Protein AF-A0A087NCM8-F1 (afdb_monomer_lite)

Foldseek 3Di:
DWAAALVQWDFFWKWWQDPVGIDTDDDGHPDDDDDDPPIDIDTTDTPDGDTDDDDDDDDDQAPDPVLVVVLVVLVVVLVVVCVVPNCPDPVSVVSVVVSVVSSVVRGDD

Structure (mmCIF, N/CA/C/O backbone):
data_AF-A0A087NCM8-F1
#
_entry.id   AF-A0A087NCM8-F1
#
loop_
_atom_site.group_PDB
_atom_site.id
_atom_site.type_symbol
_atom_site.label_atom_id
_atom_site.label_alt_id
_atom_site.label_comp_id
_atom_site.label_asym_id
_atom_site.label_entity_id
_atom_site.label_seq_id
_atom_site.pdbx_PDB_ins_code
_atom_site.Cartn_x
_atom_site.Cartn_y
_atom_site.Cartn_z
_atom_site.occupancy
_atom_site.B_iso_or_equiv
_atom_site.auth_seq_id
_atom_site.auth_comp_id
_atom_site.auth_asym_id
_ato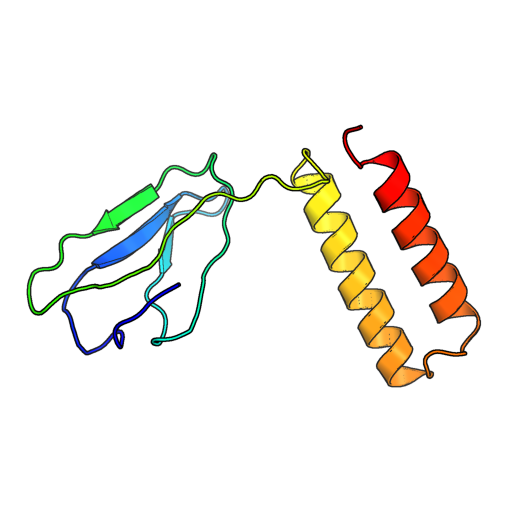m_site.auth_atom_id
_atom_site.pdbx_PDB_model_num
ATOM 1 N N . MET A 1 1 ? -7.788 -4.690 5.986 1.00 96.19 1 MET A N 1
ATOM 2 C CA . MET A 1 1 ? -8.977 -4.693 5.110 1.00 96.19 1 MET A CA 1
ATOM 3 C C . MET A 1 1 ? -10.183 -4.216 5.901 1.00 96.19 1 MET A C 1
ATOM 5 O O . MET A 1 1 ? -10.459 -4.776 6.958 1.00 96.19 1 MET A O 1
ATOM 9 N N . PHE A 1 2 ? -10.847 -3.166 5.426 1.00 98.38 2 PHE A N 1
ATOM 10 C CA . PHE A 1 2 ? -12.091 -2.645 5.996 1.00 98.38 2 PHE A CA 1
ATOM 11 C C . PHE A 1 2 ? -13.250 -3.543 5.544 1.00 98.38 2 PHE A C 1
ATOM 13 O O . PHE A 1 2 ? -13.302 -3.919 4.375 1.00 98.38 2 PHE A O 1
ATOM 20 N N . LEU A 1 3 ? -14.135 -3.937 6.462 1.00 98.38 3 LEU A N 1
ATOM 21 C CA . LEU A 1 3 ? -15.253 -4.855 6.183 1.00 98.38 3 LEU A CA 1
ATOM 22 C C . LEU A 1 3 ? -16.627 -4.206 6.389 1.00 98.38 3 LEU A C 1
ATOM 24 O O . LEU A 1 3 ? -17.641 -4.861 6.193 1.00 98.38 3 LEU A O 1
ATOM 28 N N . GLU A 1 4 ? -16.652 -2.929 6.759 1.00 98.12 4 GLU A N 1
ATOM 29 C CA . GLU A 1 4 ? -17.859 -2.121 6.923 1.00 98.12 4 GLU A CA 1
ATOM 30 C C . GLU A 1 4 ? -17.712 -0.845 6.096 1.00 98.12 4 GLU A C 1
ATOM 32 O O . GLU A 1 4 ? -16.592 -0.362 5.889 1.00 98.12 4 GLU A O 1
ATOM 37 N N . ALA A 1 5 ? -18.831 -0.309 5.611 1.00 98.12 5 ALA A N 1
ATOM 38 C CA . ALA A 1 5 ? -18.837 0.968 4.910 1.00 98.12 5 ALA A CA 1
ATOM 39 C C . ALA A 1 5 ? -18.476 2.117 5.881 1.00 98.12 5 ALA A C 1
ATOM 41 O O . ALA A 1 5 ? -18.827 2.053 7.061 1.00 98.12 5 ALA A O 1
ATOM 42 N N . PRO A 1 6 ? -17.757 3.161 5.428 1.00 97.81 6 PRO A N 1
ATOM 43 C CA . PRO A 1 6 ? -17.262 4.227 6.300 1.00 97.81 6 PRO A CA 1
ATOM 44 C C . PRO A 1 6 ? -18.378 5.093 6.902 1.00 97.81 6 PRO A C 1
ATOM 46 O O . PRO A 1 6 ? -18.148 5.743 7.916 1.00 97.81 6 PRO A O 1
ATOM 49 N N . ASP A 1 7 ? -19.564 5.103 6.302 1.00 97.88 7 ASP A N 1
ATOM 50 C CA . ASP A 1 7 ? -20.778 5.777 6.771 1.00 97.88 7 ASP A CA 1
ATOM 51 C C . ASP A 1 7 ? -21.651 4.894 7.686 1.00 97.88 7 ASP A C 1
ATOM 53 O O . ASP A 1 7 ? -22.621 5.372 8.265 1.00 97.88 7 ASP A O 1
ATOM 57 N N . ALA A 1 8 ? -21.296 3.617 7.881 1.00 98.25 8 ALA A N 1
ATOM 58 C CA . ALA A 1 8 ? -22.008 2.708 8.785 1.00 98.25 8 ALA A CA 1
ATOM 59 C C . ALA A 1 8 ? -21.601 2.859 10.268 1.00 98.25 8 ALA A C 1
ATOM 61 O O . ALA A 1 8 ? -22.167 2.192 11.141 1.00 98.25 8 ALA A O 1
ATOM 62 N N . TYR A 1 9 ? -20.597 3.689 10.572 1.00 98.56 9 TYR A N 1
ATOM 63 C CA . TYR A 1 9 ? -20.125 3.944 11.932 1.00 98.56 9 TYR A CA 1
ATOM 64 C C . TYR A 1 9 ? -19.527 5.350 12.082 1.00 98.56 9 TYR A C 1
ATOM 66 O O . TYR A 1 9 ? -18.871 5.847 11.170 1.00 98.56 9 TYR A O 1
ATOM 74 N N . GLU A 1 10 ? -19.697 5.965 13.252 1.00 98.56 10 GLU A N 1
ATOM 75 C CA . GLU A 1 10 ? -19.118 7.272 13.598 1.00 98.56 10 GLU A CA 1
ATOM 76 C C . GLU A 1 10 ? -17.793 7.100 14.344 1.00 98.56 10 GLU A C 1
ATOM 78 O O . GLU A 1 10 ? -17.672 6.232 15.214 1.00 98.56 10 GLU A O 1
ATOM 83 N N . GLY A 1 11 ? -16.795 7.917 14.003 1.00 98.25 11 GLY A N 1
ATOM 84 C CA . GLY A 1 11 ? -15.415 7.739 14.458 1.00 98.25 11 GLY A CA 1
ATOM 85 C C . GLY A 1 11 ? -14.727 6.527 13.810 1.00 98.25 11 GLY A C 1
ATOM 86 O O . GLY A 1 11 ? -15.035 6.134 12.679 1.00 98.25 11 GLY A O 1
ATOM 87 N N . GLY A 1 12 ? -13.813 5.873 14.534 1.00 98.25 12 GLY A N 1
ATOM 88 C CA . GLY A 1 12 ? -13.131 4.663 14.058 1.00 98.25 12 GLY A CA 1
ATOM 89 C C . GLY A 1 12 ? -12.101 4.887 12.946 1.00 98.25 12 GLY A C 1
ATOM 90 O O . GLY A 1 12 ? -11.719 3.925 12.264 1.00 98.25 12 GLY A O 1
ATOM 91 N N . GLU A 1 13 ? -11.666 6.127 12.729 1.00 98.50 13 GLU A N 1
ATOM 92 C CA . GLU A 1 13 ? -10.556 6.464 11.846 1.00 98.50 13 GLU A CA 1
ATOM 93 C C . GLU A 1 13 ? -9.273 5.798 12.353 1.00 98.50 13 GLU A C 1
ATOM 95 O O . GLU A 1 13 ? -8.961 5.813 13.545 1.00 98.50 13 GLU A O 1
ATOM 100 N N . LEU A 1 14 ? -8.507 5.204 11.440 1.00 98.31 14 LEU A N 1
ATOM 101 C CA . LEU A 1 14 ? -7.147 4.775 11.732 1.00 98.31 14 LEU A CA 1
ATOM 102 C C . LEU A 1 14 ? -6.227 5.993 11.606 1.00 98.31 14 LEU A C 1
ATOM 104 O O . LEU A 1 14 ? -5.955 6.450 10.498 1.00 98.31 14 LEU A O 1
ATOM 108 N N . THR A 1 15 ? -5.767 6.503 12.742 1.00 98.25 15 THR A N 1
ATOM 109 C CA . THR A 1 15 ? -4.824 7.617 12.854 1.00 98.25 15 THR A CA 1
ATOM 110 C C . THR A 1 15 ? -3.400 7.063 12.833 1.00 98.25 15 THR A C 1
ATOM 112 O O . THR A 1 15 ? -3.048 6.253 13.690 1.00 98.25 15 THR A O 1
ATOM 115 N N . ILE A 1 16 ? -2.584 7.485 11.865 1.00 97.75 16 ILE A N 1
ATOM 116 C CA . ILE A 1 16 ? -1.198 7.036 11.660 1.00 97.75 16 ILE A CA 1
ATOM 117 C C . ILE A 1 16 ? -0.277 8.256 11.681 1.00 97.75 16 ILE A C 1
ATOM 119 O O . ILE A 1 16 ? -0.468 9.195 10.906 1.00 97.75 16 ILE A O 1
ATOM 123 N N . GLU A 1 17 ? 0.741 8.239 12.536 1.00 96.44 17 GLU A N 1
ATOM 124 C CA . GLU A 1 17 ? 1.803 9.241 12.516 1.00 96.44 17 GLU A CA 1
ATOM 125 C C . GLU A 1 17 ? 2.812 8.927 11.410 1.00 96.44 17 GLU A C 1
ATOM 127 O O . GLU A 1 17 ? 3.351 7.819 11.311 1.00 96.44 17 GLU A O 1
ATOM 132 N N . THR A 1 18 ? 3.066 9.922 10.565 1.00 91.12 18 THR A N 1
ATOM 133 C CA . THR A 1 18 ? 4.055 9.855 9.488 1.00 91.12 18 THR A CA 1
ATOM 134 C C . THR A 1 18 ? 5.084 10.968 9.656 1.00 91.12 18 THR A C 1
ATOM 136 O O . THR A 1 18 ? 4.854 11.941 10.375 1.00 91.12 18 THR A O 1
ATOM 139 N N . ASN A 1 19 ? 6.189 10.882 8.915 1.00 85.06 19 ASN A N 1
ATOM 140 C CA . ASN A 1 19 ? 7.208 11.938 8.885 1.00 85.06 19 ASN A CA 1
ATOM 141 C C . ASN A 1 19 ? 6.666 13.293 8.390 1.00 85.06 19 ASN A C 1
ATOM 143 O O . ASN A 1 19 ? 7.288 14.323 8.631 1.00 85.06 19 ASN A O 1
ATOM 147 N N . PHE A 1 20 ? 5.515 13.299 7.712 1.00 88.25 20 PHE A N 1
ATOM 148 C CA . PHE A 1 20 ? 4.869 14.496 7.168 1.00 88.25 20 PHE A CA 1
ATOM 149 C C . PHE A 1 20 ? 3.601 14.886 7.938 1.00 88.25 20 PHE A C 1
ATOM 151 O O . PHE A 1 20 ? 2.800 15.686 7.458 1.00 88.25 20 PHE A O 1
ATOM 158 N N . GLY A 1 21 ? 3.412 14.322 9.133 1.00 92.44 21 GLY A N 1
ATOM 159 C CA . GLY A 1 21 ? 2.268 14.583 9.996 1.00 92.44 21 GLY A CA 1
ATOM 160 C C . GLY A 1 21 ? 1.283 13.421 10.068 1.00 92.44 21 GLY A C 1
ATOM 161 O O . GLY A 1 21 ? 1.537 12.308 9.602 1.00 92.44 21 GLY A O 1
ATOM 162 N N . VAL A 1 22 ? 0.151 13.687 10.708 1.00 96.75 22 VAL A N 1
ATOM 163 C CA . VAL A 1 22 ? -0.871 12.682 11.003 1.00 96.75 22 VAL A CA 1
ATOM 164 C C . VAL A 1 22 ? -1.750 12.438 9.778 1.00 96.75 22 VAL A C 1
ATOM 166 O O . VAL A 1 22 ? -2.238 13.382 9.162 1.00 96.75 22 VAL A O 1
ATOM 169 N N . GLN A 1 23 ? -1.975 11.168 9.447 1.00 97.06 23 GLN A N 1
ATOM 170 C CA . GLN A 1 23 ? -2.913 10.728 8.415 1.00 97.06 23 GLN A CA 1
ATOM 171 C C . GLN A 1 23 ? -4.069 9.972 9.070 1.00 97.06 23 GLN A C 1
ATOM 173 O O . GLN A 1 23 ? -3.840 9.079 9.884 1.00 97.06 23 GLN A O 1
ATOM 178 N N . GLN A 1 24 ? -5.307 10.311 8.711 1.00 97.69 24 GLN A N 1
ATOM 179 C CA . GLN A 1 24 ? -6.504 9.605 9.172 1.00 97.69 24 GLN A CA 1
ATOM 180 C C . GLN A 1 24 ? -7.122 8.810 8.025 1.00 97.69 24 GLN A C 1
ATOM 182 O O . GLN A 1 24 ? -7.349 9.340 6.939 1.00 97.69 24 GLN A O 1
ATOM 187 N N . VAL A 1 25 ? -7.383 7.524 8.265 1.00 97.94 25 VAL A N 1
ATOM 188 C CA . VAL A 1 25 ? -7.806 6.583 7.225 1.00 97.94 25 VAL A CA 1
ATOM 189 C C . VAL A 1 25 ? -9.112 5.890 7.606 1.00 97.94 25 VAL A C 1
ATOM 191 O O . VAL A 1 25 ? -9.193 5.173 8.606 1.00 97.94 25 VAL A O 1
ATOM 194 N N . LYS A 1 26 ? -10.121 6.042 6.745 1.00 98.19 26 LYS A N 1
ATOM 195 C CA . LYS A 1 26 ? -11.416 5.354 6.808 1.00 98.19 26 LYS A CA 1
ATOM 196 C C . LYS A 1 26 ? -11.857 5.043 5.376 1.00 98.19 26 LYS A C 1
ATOM 198 O O . LYS A 1 26 ? -12.243 5.942 4.638 1.00 98.19 26 LYS A O 1
ATOM 203 N N . LEU A 1 27 ? -11.687 3.794 4.943 1.00 98.25 27 LEU A N 1
ATOM 204 C CA . LEU A 1 27 ? -11.869 3.402 3.540 1.00 98.25 27 LEU A CA 1
ATOM 205 C C . LEU A 1 27 ? -13.179 2.628 3.327 1.00 98.25 27 LEU A C 1
ATOM 207 O O . LEU A 1 27 ? -13.692 2.047 4.285 1.00 98.25 27 LEU A O 1
ATOM 211 N N . PRO A 1 28 ? -13.692 2.568 2.081 1.00 98.44 28 PRO A N 1
ATOM 212 C CA . PRO A 1 28 ? -14.809 1.700 1.720 1.00 98.44 28 PRO A CA 1
ATOM 213 C C . PRO A 1 28 ? -14.584 0.232 2.109 1.00 98.44 28 PRO A C 1
ATOM 215 O O . PRO A 1 28 ? -13.448 -0.254 2.139 1.00 98.44 28 PRO A O 1
ATOM 218 N N . ALA A 1 29 ? -15.674 -0.497 2.355 1.00 98.38 29 ALA A N 1
ATOM 219 C CA . ALA A 1 29 ? -15.613 -1.939 2.566 1.00 98.38 29 ALA A CA 1
ATOM 220 C C . ALA A 1 29 ? -14.917 -2.636 1.380 1.00 98.38 29 ALA A C 1
ATOM 222 O O . ALA A 1 29 ? -15.123 -2.282 0.221 1.00 98.38 29 ALA A O 1
ATOM 223 N N . GLY A 1 30 ? -14.062 -3.612 1.676 1.00 98.19 30 GLY A N 1
ATOM 224 C CA . GLY A 1 30 ? -13.227 -4.308 0.693 1.00 98.19 30 GLY A CA 1
ATOM 225 C C . GLY A 1 30 ? -11.896 -3.616 0.384 1.00 98.19 30 GLY A C 1
ATOM 226 O O . GLY A 1 30 ? -10.998 -4.254 -0.159 1.00 98.19 30 GLY A O 1
ATOM 227 N N . HIS A 1 31 ? -11.705 -2.354 0.780 1.00 98.44 31 HIS A N 1
ATOM 228 C CA . HIS A 1 31 ? -10.424 -1.671 0.609 1.00 98.44 31 HIS A CA 1
ATOM 229 C C . HIS A 1 31 ? -9.457 -2.004 1.757 1.00 98.44 31 HIS A C 1
ATOM 231 O O . HIS A 1 31 ? -9.838 -2.416 2.861 1.00 98.44 31 HIS A O 1
ATOM 237 N N . ALA A 1 32 ? -8.163 -1.812 1.515 1.00 97.75 32 ALA A N 1
ATOM 238 C CA . ALA A 1 32 ? -7.113 -1.980 2.509 1.00 97.75 32 ALA A CA 1
ATOM 239 C C . ALA A 1 32 ? -6.138 -0.803 2.466 1.00 97.75 32 ALA A C 1
ATOM 241 O O . ALA A 1 32 ? -5.964 -0.157 1.438 1.00 97.75 32 ALA A O 1
ATOM 242 N N . VAL A 1 33 ? -5.498 -0.557 3.604 1.00 97.06 33 VAL A N 1
ATOM 243 C CA . VAL A 1 33 ? -4.370 0.360 3.736 1.00 97.06 33 VAL A CA 1
ATOM 244 C C . VAL A 1 33 ? -3.158 -0.449 4.176 1.00 97.06 33 VAL A C 1
ATOM 246 O O . VAL A 1 33 ? -3.292 -1.362 4.994 1.00 97.06 33 VAL A O 1
ATOM 249 N N . VAL A 1 34 ? -1.995 -0.126 3.618 1.00 94.75 34 VAL A N 1
ATOM 250 C CA . VAL A 1 34 ? -0.700 -0.710 3.977 1.00 94.75 34 VAL A CA 1
ATOM 251 C C . VAL A 1 34 ? 0.193 0.432 4.442 1.00 94.75 34 VAL A C 1
ATOM 253 O O . VAL A 1 34 ? 0.287 1.450 3.763 1.00 94.75 34 VAL A O 1
ATOM 256 N N . TYR A 1 35 ? 0.817 0.279 5.606 1.00 93.62 35 TYR A N 1
ATOM 257 C CA . TYR A 1 35 ? 1.691 1.284 6.208 1.00 93.62 35 TYR A CA 1
ATOM 258 C C . TYR A 1 35 ? 2.803 0.601 7.024 1.00 93.62 35 TYR A C 1
ATOM 260 O O . TYR A 1 35 ? 2.646 -0.568 7.396 1.00 93.62 35 TYR A O 1
ATOM 268 N N . PRO A 1 36 ? 3.936 1.278 7.287 1.00 91.81 36 PRO A N 1
ATOM 269 C CA . PRO A 1 36 ? 5.018 0.711 8.085 1.00 91.81 36 PRO A CA 1
ATOM 270 C C . PRO A 1 36 ? 4.546 0.344 9.493 1.00 91.81 36 PRO A C 1
ATOM 272 O O . PRO A 1 36 ? 3.935 1.151 10.189 1.00 91.81 36 PRO A O 1
ATOM 275 N N . SER A 1 37 ? 4.884 -0.859 9.958 1.00 91.56 37 SER A N 1
ATOM 276 C CA . SER A 1 37 ? 4.534 -1.302 11.314 1.00 91.56 37 SER A CA 1
ATOM 277 C C . SER A 1 37 ? 5.238 -0.506 12.419 1.00 91.56 37 SER A C 1
ATOM 279 O O . SER A 1 37 ? 4.839 -0.597 13.574 1.00 91.56 37 SER A O 1
ATOM 281 N N . SER A 1 38 ? 6.286 0.249 12.075 1.00 90.12 38 SER A N 1
ATOM 282 C CA . SER A 1 38 ? 6.995 1.166 12.971 1.00 90.12 38 SER A CA 1
ATOM 283 C C . SER A 1 38 ? 6.252 2.482 13.219 1.00 90.12 38 SER A C 1
ATOM 285 O O . SER A 1 38 ? 6.608 3.194 14.154 1.00 90.12 38 SER A O 1
ATOM 287 N N . SER A 1 39 ? 5.238 2.821 12.415 1.00 93.12 39 SER A N 1
ATOM 288 C CA . SER A 1 39 ? 4.450 4.039 12.613 1.00 93.12 39 SER A CA 1
ATOM 289 C C . SER A 1 39 ? 3.626 3.955 13.897 1.00 93.12 39 SER A C 1
ATOM 291 O O . SER A 1 39 ? 2.897 2.978 14.113 1.00 93.12 39 SER A O 1
ATOM 293 N N . LEU A 1 40 ? 3.678 5.007 14.724 1.00 96.56 40 LEU A N 1
ATOM 294 C CA . LEU A 1 40 ? 2.734 5.154 15.829 1.00 96.56 40 LEU A CA 1
ATOM 295 C C . LEU A 1 40 ? 1.329 5.280 15.242 1.00 96.56 40 LEU A C 1
ATOM 297 O O . LEU A 1 40 ? 1.099 6.048 14.308 1.00 96.56 40 LEU A O 1
ATOM 301 N N . HIS A 1 41 ? 0.393 4.488 15.751 1.00 97.88 41 HIS A N 1
ATOM 302 C CA . HIS A 1 41 ? -0.965 4.489 15.237 1.00 97.88 41 HIS A CA 1
ATOM 303 C C . HIS A 1 41 ? -1.975 4.136 16.318 1.00 97.88 41 HIS A C 1
ATOM 305 O O . HIS A 1 41 ? -1.671 3.443 17.290 1.00 97.88 41 HIS A O 1
ATOM 311 N N . ARG A 1 42 ? -3.203 4.605 16.120 1.00 98.12 42 ARG A N 1
ATOM 312 C CA . ARG A 1 42 ? -4.359 4.265 16.946 1.00 98.12 42 ARG A CA 1
ATOM 313 C C . ARG A 1 42 ? -5.623 4.270 16.101 1.00 98.12 42 ARG A C 1
ATOM 315 O O . ARG A 1 42 ? -5.688 4.946 15.080 1.00 98.12 42 ARG A O 1
ATOM 322 N N . VAL A 1 43 ? -6.631 3.531 16.540 1.00 98.44 43 VAL A N 1
ATOM 323 C CA . VAL A 1 43 ? -7.987 3.652 15.998 1.00 98.44 43 VAL A CA 1
ATOM 324 C C . VAL A 1 43 ? -8.761 4.575 16.930 1.00 98.44 43 VAL A C 1
ATOM 326 O O . VAL A 1 43 ? -8.800 4.319 18.134 1.00 98.44 43 VAL A O 1
ATOM 329 N N . GLU A 1 44 ? -9.331 5.652 16.393 1.00 98.50 44 GLU A N 1
ATOM 330 C CA . GLU A 1 44 ? -10.179 6.555 17.173 1.00 98.50 44 GLU A CA 1
ATOM 331 C C . GLU A 1 44 ? -11.427 5.814 17.691 1.00 98.50 44 GLU A C 1
ATOM 333 O O . GLU A 1 44 ? -11.869 4.838 17.074 1.00 98.50 44 GLU A O 1
ATOM 338 N N . PRO A 1 45 ? -12.021 6.235 18.822 1.00 98.56 45 PRO A N 1
ATOM 339 C CA . PRO A 1 45 ? -13.218 5.591 19.351 1.00 98.56 45 PRO A CA 1
ATOM 340 C C . PRO A 1 45 ? -14.354 5.546 18.323 1.00 98.56 45 PRO A C 1
ATOM 342 O O . PRO A 1 45 ? -14.637 6.540 17.657 1.00 98.56 45 PRO A O 1
ATOM 345 N N . VAL A 1 46 ? -15.032 4.400 18.222 1.00 98.56 46 VAL A N 1
ATOM 346 C CA . VAL A 1 46 ? -16.301 4.297 17.490 1.00 98.56 46 VAL A CA 1
ATOM 347 C C . VAL A 1 46 ? -17.419 4.699 18.444 1.00 98.56 46 VAL A C 1
ATOM 349 O O . VAL A 1 46 ? -17.652 4.009 19.436 1.00 98.56 46 VAL A O 1
ATOM 352 N N . THR A 1 47 ? -18.088 5.816 18.176 1.00 98.50 47 THR A N 1
ATOM 353 C CA . THR A 1 47 ? -19.136 6.361 19.059 1.00 98.50 47 THR A CA 1
ATOM 354 C C . THR A 1 47 ? -20.533 5.865 18.692 1.00 98.50 47 THR A C 1
ATOM 356 O O . THR A 1 47 ? -21.409 5.811 19.555 1.00 98.50 47 THR A O 1
ATOM 359 N N . GLN A 1 48 ? -20.737 5.451 17.439 1.00 98.44 48 GLN A N 1
ATOM 360 C CA . GLN A 1 48 ? -21.983 4.870 16.943 1.00 98.44 48 GLN A CA 1
ATOM 361 C C . GLN A 1 48 ? -21.700 3.824 15.860 1.00 98.44 48 GLN A C 1
ATOM 363 O O . GLN A 1 48 ? -20.763 3.965 15.078 1.00 98.44 48 GLN A O 1
ATOM 368 N N . GLY A 1 49 ? -22.531 2.782 15.792 1.00 98.19 49 GLY A N 1
ATOM 369 C CA . GLY A 1 49 ? -22.361 1.691 14.832 1.00 98.19 49 GLY A CA 1
ATOM 370 C C . GLY A 1 49 ? -21.258 0.718 15.252 1.00 98.19 49 GLY A C 1
ATOM 371 O O . GLY A 1 49 ? -21.010 0.509 16.440 1.00 9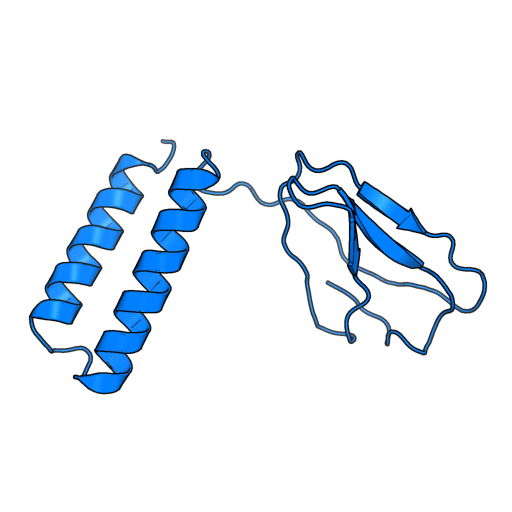8.19 49 GLY A O 1
ATOM 372 N N . ARG A 1 50 ? -20.617 0.072 14.275 1.00 98.19 50 ARG A N 1
ATOM 373 C CA . ARG A 1 50 ? -19.559 -0.919 14.515 1.00 98.19 50 ARG A CA 1
ATOM 374 C C . ARG A 1 50 ? -18.576 -0.933 13.355 1.00 98.19 50 ARG A C 1
ATOM 376 O O . ARG A 1 50 ? -18.978 -1.062 12.207 1.00 98.19 50 ARG A O 1
ATOM 383 N N . ARG A 1 51 ? -17.282 -0.901 13.673 1.00 98.19 51 ARG A N 1
ATOM 384 C CA . ARG A 1 51 ? -16.199 -1.073 12.701 1.00 98.19 51 ARG A CA 1
ATOM 385 C C . ARG A 1 51 ? -15.690 -2.509 12.724 1.00 98.19 51 ARG A C 1
ATOM 387 O O . ARG A 1 51 ? -15.088 -2.932 13.710 1.00 98.19 51 ARG A O 1
ATOM 394 N N . VAL A 1 52 ? -15.862 -3.235 11.624 1.00 98.38 52 VAL A N 1
ATOM 395 C CA . VAL A 1 52 ? -15.245 -4.555 11.425 1.00 98.38 52 VAL A CA 1
ATOM 396 C C . VAL A 1 52 ? -14.104 -4.429 10.437 1.00 98.38 52 VAL A C 1
ATOM 398 O O . VAL A 1 52 ? -14.224 -3.793 9.390 1.00 98.38 52 VAL A O 1
ATOM 401 N N . ALA A 1 53 ? -12.977 -5.044 10.771 1.00 98.25 53 ALA A N 1
ATOM 402 C CA . ALA A 1 53 ? -11.818 -5.085 9.904 1.00 98.25 53 ALA A CA 1
ATOM 403 C C . ALA A 1 53 ? -11.048 -6.388 10.112 1.00 98.25 53 ALA A C 1
ATOM 405 O O . ALA A 1 53 ? -11.060 -6.969 11.195 1.00 98.25 53 ALA A O 1
ATOM 406 N N . SER A 1 54 ? -10.331 -6.800 9.073 1.00 98.12 54 SER A N 1
ATOM 407 C CA . SER A 1 54 ? -9.233 -7.757 9.187 1.00 98.12 54 SER A CA 1
ATOM 408 C C . SER A 1 54 ? -7.914 -6.986 9.185 1.00 98.12 54 SER A C 1
ATOM 410 O O . SER A 1 54 ? -7.708 -6.109 8.337 1.00 98.12 54 SER A O 1
ATOM 412 N N . PHE A 1 55 ? -7.032 -7.289 10.134 1.00 97.31 55 PHE A N 1
ATOM 413 C CA . PHE A 1 55 ? -5.692 -6.716 10.235 1.00 97.31 55 PHE A CA 1
ATOM 414 C C . PHE A 1 55 ? -4.676 -7.841 10.418 1.00 97.31 55 PHE A C 1
ATOM 416 O O . PHE A 1 55 ? -4.983 -8.876 11.005 1.00 97.31 55 PHE A O 1
ATOM 423 N N . PHE A 1 56 ? -3.483 -7.646 9.875 1.00 97.38 56 PHE A N 1
ATOM 424 C CA . PHE A 1 56 ? -2.392 -8.606 9.946 1.00 97.38 56 PHE A CA 1
ATOM 425 C C . PHE A 1 56 ? -1.077 -7.899 9.628 1.00 97.38 56 PHE A C 1
ATOM 427 O O . PHE A 1 56 ? -1.065 -6.774 9.124 1.00 97.38 56 PHE A O 1
ATOM 434 N N . TRP A 1 57 ? 0.023 -8.590 9.900 1.00 97.00 57 TRP A N 1
ATOM 435 C CA . TRP A 1 57 ? 1.361 -8.183 9.502 1.00 97.00 57 TRP A CA 1
ATOM 436 C C . TRP A 1 57 ? 1.847 -9.078 8.371 1.00 97.00 57 TRP A C 1
ATOM 438 O O . TRP A 1 57 ? 1.491 -10.253 8.297 1.00 97.00 57 TRP A O 1
ATOM 448 N N . VAL A 1 58 ? 2.671 -8.510 7.497 1.00 95.00 58 VAL A N 1
ATOM 449 C CA . VAL A 1 58 ? 3.347 -9.241 6.427 1.00 95.00 58 VAL A CA 1
ATOM 450 C C . VAL A 1 58 ? 4.826 -8.935 6.524 1.00 95.00 58 VAL A C 1
ATOM 452 O O . VAL A 1 58 ? 5.220 -7.773 6.623 1.00 95.00 58 VAL A O 1
ATOM 455 N N . GLN A 1 59 ? 5.644 -9.978 6.474 1.00 94.94 59 GLN A N 1
ATOM 456 C CA . GLN A 1 59 ? 7.074 -9.810 6.299 1.00 94.94 59 GLN A CA 1
ATOM 457 C C . GLN A 1 59 ? 7.360 -9.539 4.822 1.00 94.94 59 GLN A C 1
ATOM 459 O O . GLN A 1 59 ? 7.075 -10.362 3.955 1.00 94.94 59 GLN A O 1
ATOM 464 N N . SER A 1 60 ? 7.907 -8.360 4.541 1.00 95.06 60 SER A N 1
ATOM 465 C CA . SER A 1 60 ? 8.427 -8.029 3.217 1.00 95.06 60 SER A CA 1
ATOM 466 C C . SER A 1 60 ? 9.708 -8.821 2.941 1.00 95.06 60 SER A C 1
ATOM 468 O O . SER A 1 60 ? 10.521 -8.993 3.846 1.00 95.06 60 SER A O 1
ATOM 470 N N . MET A 1 61 ? 9.931 -9.222 1.684 1.00 95.88 61 MET A N 1
ATOM 471 C CA . MET A 1 61 ? 11.242 -9.725 1.235 1.00 95.88 61 MET A CA 1
ATOM 472 C C . MET A 1 61 ? 12.330 -8.647 1.343 1.00 95.88 61 MET A C 1
ATOM 474 O O . MET A 1 61 ? 13.500 -8.956 1.511 1.00 95.88 61 MET A O 1
ATOM 478 N N . ILE A 1 62 ? 11.934 -7.376 1.237 1.00 95.88 62 ILE A N 1
ATOM 479 C CA . ILE A 1 62 ? 12.810 -6.204 1.302 1.00 95.88 62 ILE A CA 1
ATOM 480 C C . ILE A 1 62 ? 12.598 -5.530 2.647 1.00 95.88 62 ILE A C 1
ATOM 482 O O 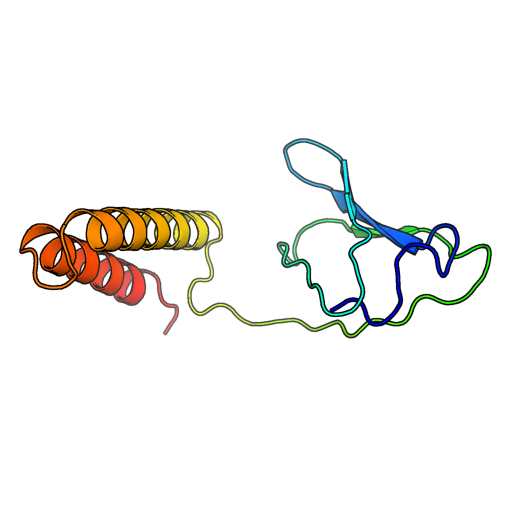. ILE A 1 62 ? 11.540 -4.923 2.865 1.00 95.88 62 ILE A O 1
ATOM 486 N N . ARG A 1 63 ? 13.566 -5.671 3.552 1.00 93.00 63 ARG A N 1
ATOM 487 C CA . ARG A 1 63 ? 13.473 -5.168 4.926 1.00 93.00 63 ARG A CA 1
ATOM 488 C C . ARG A 1 63 ? 13.502 -3.646 4.992 1.00 93.00 63 ARG A C 1
ATOM 490 O O . ARG A 1 63 ? 12.618 -3.052 5.610 1.00 93.00 63 ARG A O 1
ATOM 497 N N . ASP A 1 64 ? 14.473 -3.037 4.320 1.00 92.75 64 ASP A N 1
ATOM 498 C CA . ASP A 1 64 ? 14.630 -1.584 4.241 1.00 92.75 64 ASP A CA 1
ATOM 499 C C . ASP A 1 64 ? 13.437 -0.934 3.516 1.00 92.75 64 ASP A C 1
ATOM 501 O O . ASP A 1 64 ? 13.003 -1.392 2.454 1.00 92.75 64 ASP A O 1
ATOM 505 N N . ASP A 1 65 ? 12.846 0.097 4.119 1.00 90.38 65 ASP A N 1
ATOM 506 C CA . ASP A 1 65 ? 11.657 0.772 3.596 1.00 90.38 65 ASP A CA 1
ATOM 507 C C . ASP A 1 65 ? 11.968 1.668 2.395 1.00 90.38 65 ASP A C 1
ATOM 509 O O . ASP A 1 65 ? 11.214 1.637 1.420 1.00 90.38 65 ASP A O 1
ATOM 513 N N . GLY A 1 66 ? 13.099 2.376 2.411 1.00 92.19 66 GLY A N 1
ATOM 514 C CA . GLY A 1 66 ? 13.583 3.168 1.280 1.00 92.19 66 GLY A CA 1
ATOM 515 C C . GLY A 1 66 ? 13.845 2.314 0.035 1.00 92.19 66 GLY A C 1
ATOM 516 O O . GLY A 1 66 ? 13.370 2.634 -1.055 1.00 92.19 66 GLY A O 1
ATOM 517 N N . ALA A 1 67 ? 14.531 1.181 0.190 1.00 95.94 67 ALA A N 1
ATOM 518 C CA . ALA A 1 67 ? 14.769 0.207 -0.874 1.00 95.94 67 ALA A CA 1
ATOM 519 C C . ALA A 1 67 ? 13.464 -0.361 -1.444 1.00 95.94 67 ALA A C 1
ATOM 521 O O . ALA A 1 67 ? 13.303 -0.479 -2.662 1.00 95.94 67 ALA A O 1
ATOM 522 N N . ARG A 1 68 ? 12.504 -0.681 -0.570 1.00 95.88 68 ARG A N 1
ATOM 523 C CA . ARG A 1 68 ? 11.186 -1.178 -0.978 1.00 95.88 68 ARG A CA 1
ATOM 524 C C . ARG A 1 68 ? 10.386 -0.124 -1.744 1.00 95.88 68 ARG A C 1
ATOM 526 O O . ARG A 1 68 ? 9.766 -0.468 -2.748 1.00 95.88 68 ARG A O 1
ATOM 533 N N . GLN A 1 69 ? 10.435 1.138 -1.316 1.00 93.94 69 GLN A N 1
ATOM 534 C CA . GLN A 1 69 ? 9.804 2.252 -2.024 1.00 93.94 69 GLN A CA 1
ATOM 535 C C . GLN A 1 69 ? 10.439 2.467 -3.405 1.00 93.94 69 GLN A C 1
ATOM 537 O O . GLN A 1 69 ? 9.723 2.528 -4.400 1.00 93.94 69 GLN A O 1
ATOM 542 N N . MET A 1 70 ? 11.773 2.468 -3.499 1.00 97.50 70 MET A N 1
ATOM 543 C CA . MET A 1 70 ? 12.476 2.594 -4.783 1.00 97.50 70 MET A CA 1
ATOM 544 C C . MET A 1 70 ? 12.120 1.467 -5.764 1.00 97.50 70 MET A C 1
ATOM 546 O O . MET A 1 70 ? 11.931 1.724 -6.952 1.00 97.50 70 MET A O 1
ATOM 550 N N . LEU A 1 71 ? 12.006 0.220 -5.289 1.00 98.00 71 LEU A N 1
ATOM 551 C CA . LEU A 1 71 ? 11.549 -0.898 -6.124 1.00 98.00 71 LEU A CA 1
ATOM 552 C C . LEU A 1 71 ? 10.110 -0.704 -6.608 1.00 98.00 71 LEU A C 1
ATOM 554 O O . LEU A 1 71 ? 9.827 -0.988 -7.771 1.00 98.00 71 LEU A O 1
ATOM 558 N N . PHE A 1 72 ? 9.214 -0.227 -5.743 1.00 97.19 72 PHE A N 1
ATOM 559 C CA . PHE A 1 72 ? 7.831 0.061 -6.118 1.00 97.19 72 PHE A CA 1
ATOM 560 C C . PHE A 1 72 ? 7.751 1.141 -7.208 1.00 97.19 72 PHE A C 1
ATOM 562 O O . PHE A 1 72 ? 7.082 0.936 -8.221 1.00 97.19 72 PHE A O 1
ATOM 569 N N . ASP A 1 73 ? 8.482 2.246 -7.052 1.00 98.12 73 ASP A N 1
ATOM 570 C CA . ASP A 1 73 ? 8.501 3.341 -8.030 1.00 98.12 73 ASP A CA 1
ATOM 571 C C . ASP A 1 73 ? 9.113 2.903 -9.371 1.00 98.12 73 ASP A C 1
ATOM 573 O O . ASP A 1 73 ? 8.611 3.263 -10.445 1.00 98.12 73 ASP A O 1
ATOM 577 N N . LEU A 1 74 ? 10.162 2.072 -9.330 1.00 98.44 74 LEU A N 1
ATOM 578 C CA . LEU A 1 74 ? 10.739 1.472 -10.530 1.00 98.44 74 LEU A CA 1
ATOM 579 C C . LEU A 1 74 ? 9.722 0.570 -11.240 1.00 98.44 74 LEU A C 1
ATOM 581 O O . LEU A 1 74 ? 9.533 0.732 -12.442 1.00 98.44 74 LEU A O 1
ATOM 585 N N . ASP A 1 75 ? 9.031 -0.325 -10.527 1.00 98.25 75 ASP A N 1
ATOM 586 C CA . ASP A 1 75 ? 7.997 -1.191 -11.116 1.00 98.25 75 ASP A CA 1
ATOM 587 C C . ASP A 1 75 ? 6.863 -0.375 -11.752 1.00 98.25 75 ASP A C 1
ATOM 589 O O . ASP A 1 75 ? 6.515 -0.602 -12.912 1.00 98.25 75 ASP A O 1
ATOM 593 N N . ARG A 1 76 ? 6.336 0.640 -11.051 1.00 98.12 76 ARG A N 1
ATOM 594 C CA . ARG A 1 76 ? 5.336 1.566 -11.615 1.00 98.12 76 ARG A CA 1
ATOM 595 C C . ARG A 1 76 ? 5.826 2.202 -12.916 1.00 98.12 76 ARG A C 1
ATOM 597 O O . ARG A 1 76 ? 5.066 2.278 -13.882 1.00 98.12 76 ARG A O 1
ATOM 604 N N . SER A 1 77 ? 7.090 2.618 -12.953 1.00 98.00 77 SER A N 1
ATOM 605 C CA . SER A 1 77 ? 7.697 3.219 -14.143 1.00 98.00 77 SER A CA 1
ATOM 606 C C . SER A 1 77 ? 7.826 2.210 -15.286 1.00 98.00 77 SER A C 1
ATOM 608 O O . SER A 1 77 ? 7.455 2.526 -16.415 1.00 98.00 77 SER A O 1
ATOM 610 N N . VAL A 1 78 ? 8.276 0.979 -15.008 1.00 98.25 78 VAL A N 1
ATOM 611 C CA . VAL A 1 78 ? 8.340 -0.100 -16.011 1.00 98.25 78 VAL A CA 1
ATOM 612 C C . VAL A 1 78 ? 6.960 -0.380 -16.594 1.00 98.25 78 VAL A C 1
ATOM 614 O O . VAL A 1 78 ? 6.825 -0.463 -17.813 1.00 98.25 78 VAL A O 1
ATOM 617 N N . GLN A 1 79 ? 5.928 -0.468 -15.753 1.00 98.12 79 GLN A N 1
ATOM 618 C CA . GLN A 1 79 ? 4.555 -0.693 -16.207 1.00 98.12 79 GLN A CA 1
ATOM 619 C C . GLN A 1 79 ? 4.036 0.455 -17.075 1.00 98.12 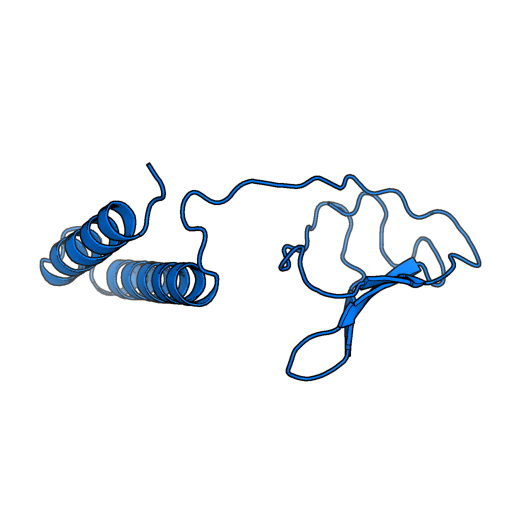79 GLN A C 1
ATOM 621 O O . GLN A 1 79 ? 3.406 0.202 -18.100 1.00 98.12 79 GLN A O 1
ATOM 626 N N . GLY A 1 80 ? 4.341 1.705 -16.716 1.00 98.19 80 GLY A N 1
ATOM 627 C CA . GLY A 1 80 ? 3.998 2.871 -17.532 1.00 98.19 80 GLY A CA 1
ATOM 628 C C . GLY A 1 80 ? 4.663 2.841 -18.912 1.00 98.19 80 GLY A C 1
ATOM 629 O O . GLY A 1 80 ? 3.995 3.044 -19.925 1.00 98.19 80 GLY A O 1
ATOM 630 N N . VAL A 1 81 ? 5.960 2.522 -18.972 1.00 97.94 81 VAL A N 1
ATOM 631 C CA . VAL A 1 81 ? 6.693 2.396 -20.243 1.00 97.94 81 VAL A CA 1
ATOM 632 C C . VAL A 1 81 ? 6.164 1.221 -21.069 1.00 97.94 81 VAL A C 1
ATOM 634 O O . VAL A 1 81 ? 5.978 1.360 -22.276 1.00 97.94 81 VAL A O 1
ATOM 637 N N . ALA A 1 82 ? 5.862 0.087 -20.435 1.00 98.00 82 ALA A N 1
ATOM 638 C CA . ALA A 1 82 ? 5.294 -1.080 -21.103 1.00 98.00 82 ALA A CA 1
ATOM 639 C C . ALA A 1 82 ? 3.908 -0.798 -21.696 1.00 98.00 82 ALA A C 1
ATOM 641 O O . ALA A 1 82 ? 3.633 -1.208 -22.821 1.00 98.00 82 ALA A O 1
ATOM 642 N N . ALA A 1 83 ? 3.060 -0.051 -20.985 1.00 98.12 83 ALA A N 1
ATOM 643 C CA . ALA A 1 83 ? 1.760 0.370 -21.497 1.00 98.12 83 ALA A CA 1
ATOM 644 C C . ALA A 1 83 ? 1.883 1.282 -22.733 1.00 98.12 83 ALA A C 1
ATOM 646 O O . ALA A 1 83 ? 1.026 1.234 -23.612 1.00 98.12 83 ALA A O 1
ATOM 647 N N . ALA A 1 84 ? 2.942 2.094 -22.814 1.00 97.94 84 ALA A N 1
ATOM 648 C CA . ALA A 1 84 ? 3.166 3.020 -23.923 1.00 97.94 84 ALA A CA 1
ATOM 649 C C . ALA A 1 84 ? 3.858 2.380 -25.140 1.00 97.94 84 ALA A C 1
ATOM 651 O O . ALA A 1 84 ? 3.524 2.713 -26.275 1.00 97.94 84 ALA A O 1
ATOM 652 N N . LEU A 1 85 ? 4.838 1.498 -24.917 1.00 97.69 85 LEU A N 1
ATOM 653 C CA . LEU A 1 85 ? 5.726 0.973 -25.967 1.00 97.69 85 LEU A CA 1
ATOM 654 C C . LEU A 1 85 ? 5.519 -0.516 -26.278 1.00 97.69 85 LEU A C 1
ATOM 656 O O . LEU A 1 85 ? 6.063 -1.015 -27.261 1.00 97.69 85 LEU A O 1
ATOM 660 N N . GLY A 1 86 ? 4.748 -1.227 -25.454 1.00 97.44 86 GLY A N 1
ATOM 661 C CA . GLY A 1 86 ? 4.594 -2.678 -25.507 1.00 97.44 86 GLY A CA 1
ATOM 662 C C . GLY A 1 86 ? 5.626 -3.422 -24.653 1.00 97.44 86 GLY A C 1
ATOM 663 O O . GLY A 1 86 ? 6.744 -2.958 -24.428 1.00 97.44 86 GLY A O 1
ATOM 664 N N . HIS A 1 87 ? 5.246 -4.610 -24.179 1.00 95.56 87 HIS A N 1
ATOM 665 C CA . HIS A 1 87 ? 6.067 -5.421 -23.271 1.00 95.56 87 HIS A CA 1
ATOM 666 C C . HIS A 1 87 ? 7.359 -5.957 -23.909 1.00 95.56 87 HIS A C 1
ATOM 668 O O . HIS A 1 87 ? 8.355 -6.114 -23.206 1.00 95.56 87 HIS A O 1
ATOM 674 N N . ASP A 1 88 ? 7.365 -6.178 -25.226 1.00 96.94 88 ASP A N 1
ATOM 675 C CA . ASP A 1 88 ? 8.523 -6.708 -25.963 1.00 96.94 88 ASP A CA 1
ATOM 676 C C . ASP A 1 88 ? 9.554 -5.626 -26.328 1.00 96.94 88 ASP A C 1
ATOM 678 O O . ASP A 1 88 ? 10.598 -5.915 -26.917 1.00 96.94 88 ASP A O 1
ATOM 682 N N . HIS A 1 89 ? 9.282 -4.361 -25.991 1.00 98.31 89 HIS A N 1
ATOM 683 C CA . HIS A 1 89 ? 10.203 -3.268 -26.267 1.00 98.31 89 HIS A CA 1
ATOM 684 C C . HIS A 1 89 ? 11.511 -3.445 -25.475 1.0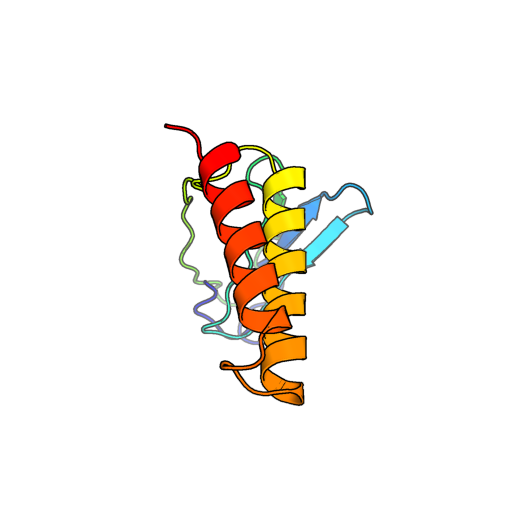0 98.31 89 HIS A C 1
ATOM 686 O O . HIS A 1 89 ? 11.500 -3.680 -24.265 1.00 98.31 89 HIS A O 1
ATOM 692 N N . GLY A 1 90 ? 12.663 -3.270 -26.134 1.00 98.12 90 GLY A N 1
ATOM 693 C CA . GLY A 1 90 ? 13.979 -3.562 -25.545 1.00 98.12 90 GLY A CA 1
ATOM 694 C C . GLY A 1 90 ? 14.258 -2.842 -24.216 1.00 98.12 90 GLY A C 1
ATOM 695 O O . GLY A 1 90 ? 14.793 -3.444 -23.286 1.00 98.12 90 GLY A O 1
ATOM 696 N N . GLU A 1 91 ? 13.830 -1.582 -24.081 1.00 97.81 91 GLU A N 1
ATOM 697 C CA . GLU A 1 91 ? 13.982 -0.829 -22.823 1.00 97.81 91 GLU A CA 1
ATOM 698 C C . GLU A 1 91 ? 13.090 -1.354 -21.686 1.00 97.81 91 GLU A C 1
ATOM 700 O O . GLU A 1 91 ? 13.503 -1.326 -20.528 1.00 97.81 91 GLU A O 1
ATOM 705 N N . VAL A 1 92 ? 11.909 -1.907 -21.987 1.00 98.44 92 VAL A N 1
ATOM 706 C CA . VAL A 1 92 ? 11.041 -2.532 -20.971 1.00 98.44 92 VAL A CA 1
ATOM 707 C C . VAL A 1 92 ? 11.717 -3.780 -20.418 1.00 98.44 92 VAL A C 1
ATOM 709 O O . VAL A 1 92 ? 11.816 -3.945 -19.200 1.00 98.44 92 VAL A O 1
ATOM 712 N N . ILE A 1 93 ? 12.256 -4.623 -21.302 1.00 98.31 93 ILE A N 1
ATOM 713 C CA . ILE A 1 93 ? 13.002 -5.830 -20.925 1.00 98.31 93 ILE A CA 1
ATOM 714 C C . ILE A 1 93 ? 14.221 -5.451 -20.074 1.00 98.31 93 ILE A C 1
ATOM 716 O O . ILE A 1 93 ? 14.453 -6.033 -19.012 1.00 98.31 93 ILE A O 1
ATOM 720 N N . ARG A 1 94 ? 14.979 -4.432 -20.498 1.00 98.38 94 ARG A N 1
ATOM 721 C CA . ARG A 1 94 ? 16.163 -3.956 -19.776 1.00 98.38 94 ARG A CA 1
ATOM 722 C C . ARG A 1 94 ? 15.822 -3.444 -18.376 1.00 98.38 94 ARG A C 1
ATOM 724 O O . ARG A 1 94 ? 16.467 -3.861 -17.414 1.00 98.38 94 ARG A O 1
ATOM 731 N N . LEU A 1 95 ? 14.821 -2.571 -18.245 1.00 98.38 95 LEU A N 1
ATOM 732 C CA . LEU A 1 95 ? 14.398 -2.024 -16.951 1.00 98.38 95 LEU A CA 1
ATOM 733 C C . LEU A 1 95 ? 13.828 -3.109 -16.031 1.00 98.38 95 LEU A C 1
ATOM 735 O O . LEU A 1 95 ? 14.147 -3.136 -14.843 1.00 98.38 95 LEU A O 1
ATOM 739 N N . THR A 1 96 ? 13.074 -4.060 -16.587 1.00 98.19 96 THR A N 1
ATOM 740 C CA . THR A 1 96 ? 12.610 -5.250 -15.859 1.00 98.19 96 THR A CA 1
ATOM 741 C C . THR A 1 96 ? 13.793 -6.060 -15.321 1.00 98.19 96 THR A C 1
ATOM 743 O O . THR A 1 96 ? 13.776 -6.509 -14.175 1.00 98.19 96 THR A O 1
ATOM 746 N N . GLY A 1 97 ? 14.865 -6.212 -16.102 1.00 98.25 97 GLY A N 1
ATOM 747 C CA . GLY A 1 97 ? 16.108 -6.836 -15.643 1.00 98.25 97 GLY A CA 1
ATOM 748 C C . GLY A 1 97 ? 16.764 -6.084 -14.478 1.00 98.25 97 GLY A C 1
ATOM 749 O O . GLY A 1 97 ? 17.186 -6.706 -13.502 1.00 98.25 97 GLY A O 1
ATOM 750 N N . VAL A 1 98 ? 16.808 -4.746 -14.534 1.00 98.44 98 VAL A N 1
ATOM 751 C CA . VAL A 1 98 ? 17.320 -3.906 -13.434 1.00 98.44 98 VAL A CA 1
ATOM 752 C C . VAL A 1 98 ? 16.490 -4.094 -12.164 1.00 98.44 98 VAL A C 1
ATOM 754 O O . VAL A 1 98 ? 17.072 -4.317 -11.101 1.00 98.44 98 VAL A O 1
ATOM 757 N N . TYR A 1 99 ? 15.159 -4.083 -12.272 1.00 98.44 99 TYR A N 1
ATOM 758 C CA . TYR A 1 99 ? 14.252 -4.336 -11.150 1.00 98.44 99 TYR A CA 1
ATOM 759 C C . TYR A 1 99 ? 14.570 -5.667 -10.454 1.00 98.44 99 TYR A C 1
ATOM 761 O O . TYR A 1 99 ? 14.816 -5.691 -9.249 1.00 98.44 99 TYR A O 1
ATOM 769 N N . HIS A 1 100 ? 14.673 -6.767 -11.207 1.00 98.06 100 HIS A N 1
ATOM 770 C CA . HIS A 1 100 ? 14.977 -8.082 -10.633 1.00 98.06 100 HIS A CA 1
ATOM 771 C C . HIS A 1 100 ? 16.391 -8.172 -10.041 1.00 98.06 100 HIS A C 1
ATOM 773 O O . HIS A 1 100 ? 16.612 -8.895 -9.069 1.00 98.06 100 HIS A O 1
ATOM 779 N N . ASN A 1 101 ? 17.367 -7.451 -10.598 1.00 98.00 101 ASN A N 1
ATOM 780 C CA . ASN A 1 101 ? 18.713 -7.379 -10.025 1.00 98.00 101 ASN A CA 1
ATOM 781 C C . ASN A 1 101 ? 18.712 -6.672 -8.664 1.00 98.00 101 ASN A C 1
ATOM 783 O O . ASN A 1 101 ? 19.355 -7.153 -7.732 1.00 98.00 101 ASN A O 1
ATOM 787 N N . LEU A 1 102 ? 17.978 -5.563 -8.541 1.00 97.75 102 LEU A N 1
ATOM 788 C CA . LEU A 1 102 ? 17.819 -4.844 -7.277 1.00 97.75 102 LEU A CA 1
ATOM 789 C C . LEU A 1 102 ? 17.031 -5.671 -6.260 1.00 97.75 102 LEU A C 1
ATOM 791 O O . LEU A 1 102 ? 17.464 -5.783 -5.117 1.00 97.75 102 LEU A O 1
ATOM 795 N N . LEU A 1 103 ? 15.948 -6.324 -6.691 1.00 97.25 103 LEU A N 1
ATOM 796 C CA . LEU A 1 103 ? 15.162 -7.222 -5.847 1.00 97.25 103 LEU A CA 1
ATOM 797 C C . LEU A 1 103 ? 16.044 -8.319 -5.242 1.00 97.25 103 LEU A C 1
ATOM 799 O O . LEU A 1 103 ? 16.049 -8.491 -4.033 1.00 97.25 103 LEU A O 1
ATOM 803 N N . ARG A 1 104 ? 16.853 -9.012 -6.055 1.00 96.31 104 ARG A N 1
ATOM 804 C CA . ARG A 1 104 ? 17.779 -10.048 -5.560 1.00 96.31 104 ARG A CA 1
ATOM 805 C C . ARG A 1 104 ? 18.859 -9.501 -4.630 1.00 96.31 104 ARG A C 1
ATOM 807 O O . ARG A 1 104 ? 19.316 -10.221 -3.754 1.00 96.31 104 ARG A O 1
ATOM 814 N N . ARG A 1 105 ? 19.301 -8.260 -4.845 1.00 95.81 105 ARG A N 1
ATOM 815 C CA . ARG A 1 105 ? 20.344 -7.625 -4.029 1.00 95.81 105 ARG A CA 1
ATOM 816 C C . ARG A 1 105 ? 19.831 -7.189 -2.658 1.00 95.81 105 ARG A C 1
ATOM 818 O O . ARG A 1 105 ? 20.604 -7.198 -1.707 1.00 95.81 1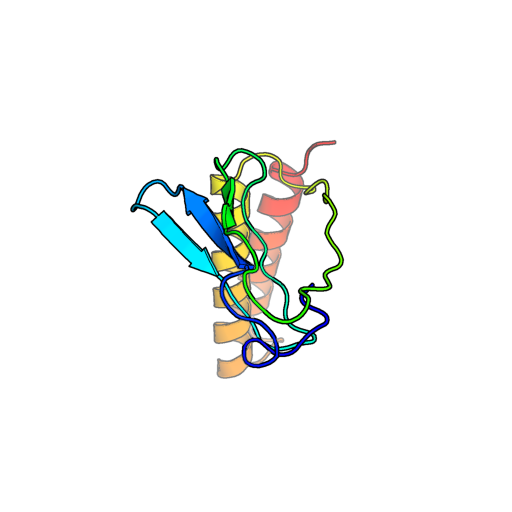05 ARG A O 1
ATOM 825 N N . TRP A 1 106 ? 18.583 -6.741 -2.588 1.00 96.69 106 TRP A N 1
ATOM 826 C CA . TRP A 1 106 ? 17.970 -6.209 -1.370 1.00 96.69 106 TRP A CA 1
ATOM 827 C C . TRP A 1 106 ? 17.050 -7.198 -0.660 1.00 96.69 106 TRP A C 1
ATOM 829 O O . TRP A 1 106 ? 16.591 -6.896 0.438 1.00 96.69 106 TRP A O 1
ATOM 839 N N . ALA A 1 107 ? 16.757 -8.343 -1.277 1.00 94.00 107 ALA A N 1
ATOM 840 C CA . ALA A 1 107 ? 16.055 -9.422 -0.608 1.00 94.00 107 ALA A CA 1
ATOM 841 C C . ALA A 1 107 ? 16.902 -9.937 0.559 1.00 94.00 107 ALA A C 1
ATOM 843 O O . ALA A 1 107 ? 18.057 -10.324 0.367 1.00 94.00 107 ALA A O 1
ATOM 844 N N . ASP A 1 108 ? 16.310 -9.945 1.751 1.00 80.00 108 ASP A N 1
ATOM 845 C CA . ASP A 1 108 ? 16.877 -10.654 2.892 1.00 80.00 108 ASP A CA 1
ATOM 846 C C . ASP A 1 108 ? 16.799 -12.160 2.587 1.00 80.00 108 ASP A C 1
ATOM 848 O O . ASP A 1 108 ? 15.724 -12.679 2.270 1.00 80.00 108 ASP A O 1
ATOM 852 N N . ALA A 1 109 ? 17.952 -12.833 2.633 1.00 56.97 109 ALA A N 1
ATOM 853 C CA . ALA A 1 109 ? 18.064 -14.287 2.527 1.00 56.97 109 ALA A CA 1
ATOM 854 C C . ALA A 1 109 ? 17.906 -14.953 3.899 1.00 56.97 109 ALA A C 1
ATOM 856 O O . ALA A 1 109 ? 18.460 -14.407 4.883 1.00 56.97 109 ALA A O 1
#

Radius of gyration: 18.54 Å; chains: 1; bounding box: 43×29×46 Å

Sequence (109 aa):
MFLEAPDAYEGGELTIETNFGVQQVKLPAGHAVVYPSSSLHRVEPVTQGRRVASFFWVQSMIRDDGARQMLFDLDRSVQGVAAALGHDHGEVIRLTGVYHNLLRRWADA

pLDDT: mean 96.3, std 4.78, range [56.97, 98.56]

Secondary structure (DSSP, 8-state):
-B-S-TTSEEE--EEEEETTEEEEE---TT------TTS-EEEPPEEEE---B-------SB--HHHHHHHHHHHHHHHHHHHHH-TTSHHHHHHHHHHHHHHHHHB--